Protein AF-A0A4Y2BA06-F1 (afdb_monomer_lite)

Secondary structure (DSSP, 8-state):
---SSTTS----HHHHHHHHHHHHHHHHS-TTTTTT-THHHHHHHHHHHHS-S-HHHHHHHHHHHHHHHHHHHHHHHHHHHH-TTHHHHSTTHHHHH--B-TTS-B-HHHHHHHHHT-TTS-HHHHHHHHGGGT-HHHHHHHHTTS-HHHHHHHHHS-S---SS----SSGGGSS--

pLDDT: mean 71.57, std 15.94, range [31.88, 92.88]

Sequence (177 aa):
MEMKLSYSLMLSLKEISLRRVAVILRNQIDIFASFDTFEGEDEVKNNLSELEIPPLFKEQMMQLVQPIGSEIRKWNLFRSKYLNYLFKKIHLQILDQHYWTILGTVDYRKTEENLIRLEMLDIVERYSLACPYFLDDYIQILWDPLPEDSKRYFYNGEGPPRDTPPPLEFCLLYILS

Structure (mmCIF, N/CA/C/O backbone):
data_AF-A0A4Y2BA06-F1
#
_entry.id   AF-A0A4Y2BA06-F1
#
loop_
_atom_site.group_PDB
_atom_site.id
_atom_site.type_symbol
_atom_site.label_atom_id
_atom_site.label_alt_id
_atom_site.label_comp_id
_atom_site.label_asym_id
_atom_site.label_entity_id
_atom_site.label_seq_id
_atom_site.pdbx_PDB_ins_code
_atom_site.Cartn_x
_atom_site.Cartn_y
_atom_site.Cartn_z
_atom_site.occupancy
_atom_site.B_iso_or_equiv
_atom_site.auth_seq_id
_atom_site.auth_comp_id
_atom_site.auth_asym_id
_atom_site.auth_atom_id
_atom_site.pdbx_PDB_model_num
ATOM 1 N N . MET A 1 1 ? 1.786 -32.601 4.990 1.00 37.50 1 MET A N 1
ATOM 2 C CA . MET A 1 1 ? 1.950 -31.942 6.308 1.00 37.50 1 MET A CA 1
ATOM 3 C C . MET A 1 1 ? 1.175 -30.627 6.256 1.00 37.50 1 MET A C 1
ATOM 5 O O . MET A 1 1 ? 1.758 -29.574 6.073 1.00 37.50 1 MET A O 1
ATOM 9 N N . GLU A 1 2 ? -0.157 -30.711 6.324 1.00 41.72 2 GLU A N 1
ATOM 10 C CA . GLU A 1 2 ? -1.107 -29.635 5.958 1.00 41.72 2 GLU A CA 1
ATOM 11 C C . GLU A 1 2 ? -1.992 -29.205 7.144 1.00 41.72 2 GLU A C 1
ATOM 13 O O . GLU A 1 2 ? -3.153 -28.853 6.989 1.00 41.72 2 GLU A O 1
ATOM 18 N N . MET A 1 3 ? -1.463 -29.262 8.368 1.00 37.94 3 MET A N 1
ATOM 19 C CA . MET A 1 3 ? -2.271 -29.099 9.589 1.00 37.94 3 MET A CA 1
ATOM 20 C C . MET A 1 3 ? -1.784 -27.985 10.528 1.00 37.94 3 MET A C 1
ATOM 22 O O . MET A 1 3 ? -2.057 -28.021 11.724 1.00 37.94 3 MET A O 1
ATOM 26 N N . LYS A 1 4 ? -1.057 -26.983 10.013 1.00 42.31 4 LYS A N 1
ATOM 27 C CA . LYS A 1 4 ? -0.562 -25.859 10.838 1.00 42.31 4 LYS A CA 1
ATOM 28 C C . LYS A 1 4 ? -0.953 -24.447 10.387 1.00 42.31 4 LYS A C 1
ATOM 30 O O . LYS A 1 4 ? -0.576 -23.503 11.067 1.00 42.31 4 LYS A O 1
ATOM 35 N N . LEU A 1 5 ? -1.735 -24.277 9.315 1.00 43.47 5 LEU A N 1
ATOM 36 C CA . LEU A 1 5 ? -2.062 -22.942 8.777 1.00 43.47 5 LEU A CA 1
ATOM 37 C C . LEU A 1 5 ? -3.538 -22.520 8.883 1.00 43.47 5 LEU A C 1
ATOM 39 O O . LEU A 1 5 ? -3.829 -21.343 8.700 1.00 43.47 5 LEU A O 1
ATOM 43 N N . SER A 1 6 ? -4.474 -23.406 9.248 1.00 46.69 6 SER A N 1
ATOM 44 C CA . SER A 1 6 ? -5.905 -23.038 9.285 1.00 46.69 6 SER A CA 1
ATOM 45 C C . SER A 1 6 ? -6.365 -22.342 10.577 1.00 46.69 6 SER A C 1
ATOM 47 O O . SER A 1 6 ? -7.543 -22.028 10.705 1.00 46.69 6 SER A O 1
ATOM 49 N N . TYR A 1 7 ? -5.460 -22.096 11.533 1.00 43.97 7 TYR A N 1
ATOM 50 C CA . TYR A 1 7 ? -5.747 -21.405 12.804 1.00 43.97 7 TYR A CA 1
ATOM 51 C C . TYR A 1 7 ? -5.301 -19.930 12.813 1.00 43.97 7 TYR A C 1
ATOM 53 O O . TYR A 1 7 ? -5.244 -19.288 13.860 1.00 43.97 7 TYR A O 1
ATOM 61 N N . SER A 1 8 ? -4.981 -19.377 11.641 1.00 50.56 8 SER A N 1
ATOM 62 C CA . SER A 1 8 ? -4.679 -17.958 11.456 1.00 50.56 8 SER A CA 1
ATOM 63 C C . SER A 1 8 ? -5.970 -17.124 11.501 1.00 50.56 8 SER A C 1
ATOM 65 O O . SER A 1 8 ? -6.546 -16.813 10.463 1.00 50.56 8 SER A O 1
ATOM 67 N N . LEU A 1 9 ? -6.413 -16.777 12.715 1.00 60.47 9 LEU A N 1
ATOM 68 C CA . LEU A 1 9 ? -7.174 -15.562 13.055 1.00 60.47 9 LEU A CA 1
ATOM 69 C C . LEU A 1 9 ? -8.261 -15.140 12.042 1.00 60.47 9 LEU A C 1
ATOM 71 O O . LEU A 1 9 ? -8.119 -14.129 11.351 1.00 60.47 9 LEU A O 1
ATOM 75 N N . MET A 1 10 ? -9.395 -15.850 11.998 1.00 71.88 10 MET A N 1
ATOM 76 C CA . MET A 1 10 ? -10.614 -15.245 11.449 1.00 71.88 10 MET A CA 1
ATOM 77 C C . MET A 1 10 ? -11.107 -14.180 12.431 1.00 71.88 10 MET A C 1
ATOM 79 O O . MET A 1 10 ? -11.837 -14.471 13.375 1.00 71.88 10 MET A O 1
ATOM 83 N N . LEU A 1 11 ? -10.652 -12.945 12.226 1.00 76.06 11 LEU A N 1
ATOM 84 C CA . LEU A 1 11 ? -11.198 -11.773 12.898 1.00 76.06 11 LEU A CA 1
ATOM 85 C C . LEU A 1 11 ? -12.714 -11.721 12.696 1.00 76.06 11 LEU A C 1
ATOM 87 O O . LEU A 1 11 ? -13.222 -11.990 11.603 1.00 76.06 11 LEU A O 1
ATOM 91 N N . SER A 1 12 ? -13.439 -11.333 13.739 1.00 86.81 12 SER A N 1
ATOM 92 C CA . SER A 1 12 ? -14.873 -11.090 13.627 1.00 86.81 12 SER A CA 1
ATOM 93 C C . SER A 1 12 ? -15.157 -9.937 12.658 1.00 86.81 12 SER A C 1
ATOM 95 O O . SER A 1 12 ? -14.347 -9.022 12.486 1.00 86.81 12 SER A O 1
ATOM 97 N N . LEU A 1 13 ? -16.355 -9.919 12.064 1.00 84.00 13 LEU A N 1
ATOM 98 C CA . LEU A 1 13 ? -16.777 -8.812 11.198 1.00 84.00 13 LEU A CA 1
ATOM 99 C C . LEU A 1 13 ? -16.687 -7.459 11.924 1.00 84.00 13 LEU A C 1
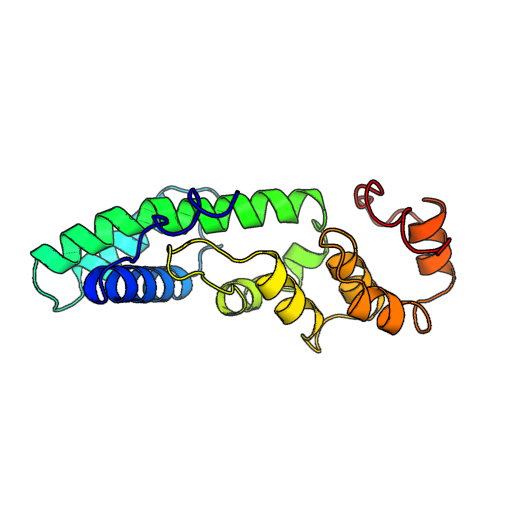ATOM 101 O O . LEU A 1 13 ? -16.287 -6.464 11.328 1.00 84.00 13 LEU A O 1
ATOM 105 N N . LYS A 1 14 ? -16.990 -7.439 13.229 1.00 85.81 14 LYS A N 1
ATOM 106 C CA . LYS A 1 14 ? -16.838 -6.256 14.083 1.00 85.81 14 LYS A CA 1
ATOM 107 C C . LYS A 1 14 ? -15.392 -5.755 14.090 1.00 85.81 14 LYS A C 1
ATOM 109 O O . LYS A 1 14 ? -15.151 -4.571 13.887 1.00 85.81 14 LYS A O 1
ATOM 114 N N . GLU A 1 15 ? -14.434 -6.648 14.302 1.00 83.69 15 GLU A N 1
ATOM 115 C CA . GLU A 1 15 ? -13.009 -6.318 14.347 1.00 83.69 15 GLU A CA 1
ATOM 116 C C . GLU A 1 15 ? -12.450 -5.874 12.990 1.00 83.69 15 GLU A C 1
ATOM 118 O O . GLU A 1 15 ? -11.595 -4.990 12.942 1.00 83.69 15 GLU A O 1
ATOM 123 N N . ILE A 1 16 ? -12.931 -6.458 11.890 1.00 85.06 16 ILE A N 1
ATOM 124 C CA . ILE A 1 16 ? -12.574 -6.028 10.530 1.00 85.06 16 ILE A CA 1
ATOM 125 C C . ILE A 1 16 ? -13.113 -4.616 10.270 1.00 85.06 16 ILE A C 1
ATOM 127 O O . ILE A 1 16 ? -12.378 -3.750 9.793 1.00 85.06 16 ILE A O 1
ATOM 131 N N . SER A 1 17 ? -14.376 -4.362 10.621 1.00 85.00 17 SER A N 1
ATOM 132 C CA . SER A 1 17 ? -15.008 -3.050 10.458 1.00 85.00 17 SER A CA 1
ATOM 133 C C . SER A 1 17 ? -14.302 -1.971 11.276 1.00 85.00 17 SER A C 1
ATOM 135 O O . SER A 1 17 ? -14.014 -0.904 10.742 1.00 85.00 17 SER A O 1
ATOM 137 N N . LEU A 1 18 ? -13.948 -2.257 12.533 1.00 85.75 18 LEU A N 1
ATOM 138 C CA . LEU A 1 18 ? -13.234 -1.307 13.392 1.00 85.75 18 LEU A CA 1
ATOM 139 C C . LEU A 1 18 ? -11.887 -0.893 12.801 1.00 85.75 18 LEU A C 1
ATOM 141 O O . LEU A 1 18 ? -11.580 0.296 12.745 1.00 85.75 18 LEU A O 1
ATOM 145 N N . ARG A 1 19 ? -11.111 -1.860 12.300 1.00 85.06 19 ARG A N 1
ATOM 146 C CA . ARG A 1 19 ? -9.823 -1.585 11.650 1.00 85.06 19 ARG A CA 1
ATOM 147 C C . ARG A 1 19 ? -9.985 -0.756 10.382 1.00 85.06 19 ARG A C 1
ATOM 149 O O . ARG A 1 19 ? -9.236 0.193 10.191 1.00 85.06 19 ARG A O 1
ATOM 156 N N . ARG A 1 20 ? -10.982 -1.062 9.545 1.00 83.06 20 ARG A N 1
ATOM 157 C CA . ARG A 1 20 ? -11.254 -0.287 8.323 1.00 83.06 20 ARG A CA 1
ATOM 158 C C . ARG A 1 20 ? -11.600 1.169 8.621 1.00 83.06 20 ARG A C 1
ATOM 160 O O . ARG A 1 20 ? -11.066 2.054 7.965 1.00 83.06 20 ARG A O 1
ATOM 167 N N . VAL A 1 21 ? -12.458 1.425 9.607 1.00 81.94 21 VAL A N 1
ATOM 168 C CA . VAL A 1 21 ? -12.820 2.805 9.969 1.00 81.94 21 VAL A CA 1
ATOM 169 C C . VAL A 1 21 ? -11.617 3.539 10.563 1.00 81.94 21 VAL A C 1
ATOM 171 O O . VAL A 1 21 ? -11.366 4.681 10.193 1.00 81.94 21 VAL A O 1
ATOM 174 N N . ALA A 1 22 ? -10.831 2.886 11.423 1.00 81.06 22 ALA A N 1
ATOM 175 C CA . ALA A 1 22 ? -9.625 3.487 11.990 1.00 81.06 22 ALA A CA 1
ATOM 176 C C . ALA A 1 22 ? -8.581 3.849 10.914 1.00 81.06 22 ALA A C 1
ATOM 178 O O . ALA A 1 22 ? -7.967 4.909 10.996 1.00 81.06 22 ALA A O 1
ATOM 179 N N . VAL A 1 23 ? -8.429 3.019 9.875 1.00 79.44 23 VAL A N 1
ATOM 180 C CA . VAL A 1 23 ? -7.600 3.324 8.696 1.00 79.44 23 VAL A CA 1
ATOM 181 C C . VAL A 1 23 ? -8.107 4.563 7.958 1.00 79.44 23 VAL A C 1
ATOM 183 O O . VAL A 1 23 ? -7.319 5.454 7.663 1.00 79.44 23 VAL A O 1
ATOM 186 N N . ILE A 1 24 ? -9.412 4.640 7.678 1.00 77.75 24 ILE A N 1
ATOM 187 C CA . ILE A 1 24 ? -10.007 5.775 6.954 1.00 77.75 24 ILE A CA 1
ATOM 188 C C . ILE A 1 24 ? -9.781 7.078 7.723 1.00 77.75 24 ILE A C 1
ATOM 190 O O . ILE A 1 24 ? -9.312 8.051 7.143 1.00 77.75 24 ILE A O 1
ATOM 194 N N . LEU A 1 25 ? -10.055 7.080 9.030 1.00 72.94 25 LEU A N 1
ATOM 195 C CA . LEU A 1 25 ? -9.843 8.254 9.880 1.00 72.94 25 LEU A CA 1
ATOM 196 C C . LEU A 1 25 ? -8.373 8.671 9.922 1.00 72.94 25 LEU A C 1
ATOM 198 O O . LEU A 1 25 ? -8.069 9.859 9.918 1.00 72.94 25 LEU A O 1
ATOM 202 N N . ARG A 1 26 ? -7.455 7.698 9.939 1.00 69.62 26 ARG A N 1
ATOM 203 C CA . ARG A 1 26 ? -6.021 7.979 9.917 1.00 69.62 26 ARG A CA 1
ATOM 204 C C . ARG A 1 26 ? -5.584 8.580 8.581 1.00 69.62 26 ARG A C 1
ATOM 206 O O . ARG A 1 26 ? -4.820 9.532 8.597 1.00 69.62 26 ARG A O 1
ATOM 213 N N . ASN A 1 27 ? -6.081 8.055 7.463 1.00 69.81 27 ASN A N 1
ATOM 214 C CA . ASN A 1 27 ? -5.760 8.535 6.117 1.00 69.81 27 ASN A CA 1
ATOM 215 C C . ASN A 1 27 ? -6.354 9.919 5.798 1.00 69.81 27 ASN A C 1
ATOM 217 O O . ASN A 1 27 ? -5.828 10.608 4.935 1.00 69.81 27 ASN A O 1
ATOM 221 N N . GLN A 1 28 ? -7.441 10.318 6.469 1.00 67.38 28 GLN A N 1
ATOM 222 C CA . GLN A 1 28 ? -8.053 11.646 6.313 1.00 67.38 28 GLN A CA 1
ATOM 223 C C . GLN A 1 28 ? -7.235 12.774 6.943 1.00 67.38 28 GLN A C 1
ATOM 225 O O . GLN A 1 28 ? -7.412 13.935 6.579 1.00 67.38 28 GLN A O 1
ATOM 230 N N . ILE A 1 29 ? -6.371 12.443 7.897 1.00 62.50 29 ILE A N 1
ATOM 231 C CA . ILE A 1 29 ? -5.456 13.400 8.505 1.00 62.50 29 ILE A CA 1
ATOM 232 C C . ILE A 1 29 ? -4.237 13.482 7.603 1.00 62.50 29 ILE A C 1
ATOM 234 O O . ILE A 1 29 ? -3.745 12.457 7.127 1.00 62.50 29 ILE A O 1
ATOM 238 N N . ASP A 1 30 ? -3.755 14.697 7.354 1.00 55.19 30 ASP A N 1
ATOM 239 C CA . ASP A 1 30 ? -2.521 14.912 6.611 1.00 55.19 30 ASP A CA 1
ATOM 240 C C . ASP A 1 30 ? -1.353 14.405 7.475 1.00 55.19 30 ASP A C 1
ATOM 242 O O . ASP A 1 30 ? -0.709 15.153 8.210 1.00 55.19 30 ASP A O 1
ATOM 246 N N . ILE 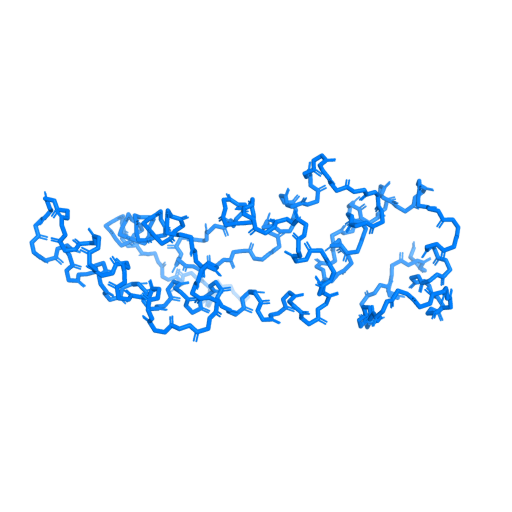A 1 31 ? -1.120 13.084 7.430 1.00 50.94 31 ILE A N 1
ATOM 247 C CA . ILE A 1 31 ? -0.141 12.312 8.228 1.00 50.94 31 ILE A CA 1
ATOM 248 C C . ILE A 1 31 ? 1.268 12.919 8.145 1.00 50.94 31 ILE A C 1
ATOM 250 O O . ILE A 1 31 ? 2.156 12.604 8.940 1.00 50.94 31 ILE A O 1
ATOM 254 N N . PHE A 1 32 ? 1.483 13.797 7.175 1.00 46.97 32 PHE A N 1
ATOM 255 C CA . PHE A 1 32 ? 2.762 14.344 6.818 1.00 46.97 32 PHE A CA 1
ATOM 256 C C . PHE A 1 32 ? 3.008 15.788 7.247 1.00 46.97 32 PHE A C 1
ATOM 258 O O . PHE A 1 32 ? 4.171 16.194 7.265 1.00 46.97 32 PHE A O 1
ATOM 265 N N . ALA A 1 33 ? 1.988 16.508 7.728 1.00 48.25 33 ALA A N 1
ATOM 266 C CA . ALA A 1 33 ? 2.233 17.645 8.617 1.00 48.25 33 ALA A CA 1
ATOM 267 C C . ALA A 1 33 ? 2.918 17.183 9.924 1.00 48.25 33 ALA A C 1
ATOM 269 O O . ALA A 1 33 ? 3.667 17.942 10.532 1.00 48.25 33 ALA A O 1
ATOM 270 N N . SER A 1 34 ? 2.733 15.909 10.302 1.00 49.56 34 SER A N 1
ATOM 271 C CA . SER A 1 34 ? 3.239 15.291 11.532 1.00 49.56 34 SER A CA 1
ATOM 272 C C . SER A 1 34 ? 4.214 14.134 11.268 1.00 49.56 34 SER A C 1
ATOM 274 O O . SER A 1 34 ? 4.172 13.115 11.965 1.00 49.56 34 SER A O 1
ATOM 276 N N . PHE A 1 35 ? 5.070 14.235 10.245 1.00 45.12 35 PHE A N 1
ATOM 277 C CA . PHE A 1 35 ? 5.956 13.139 9.809 1.00 45.12 35 PHE A CA 1
ATOM 278 C C . PHE A 1 35 ? 6.833 12.531 10.921 1.00 45.12 35 PHE A C 1
ATOM 280 O O . PHE A 1 35 ? 7.380 11.441 10.744 1.00 45.12 35 PHE A O 1
ATOM 287 N N . ASP A 1 36 ? 6.952 13.205 12.065 1.00 46.31 36 ASP A N 1
ATOM 288 C CA . ASP A 1 36 ? 7.778 12.759 13.179 1.00 46.31 36 ASP A CA 1
ATOM 289 C C . ASP A 1 36 ? 7.110 12.824 14.562 1.00 46.31 36 ASP A C 1
ATOM 291 O O . ASP A 1 36 ? 7.752 12.516 15.565 1.00 46.31 36 ASP A O 1
ATOM 295 N N . THR A 1 37 ? 5.835 13.204 14.677 1.00 47.81 37 THR A N 1
ATOM 296 C CA . THR A 1 37 ? 5.306 13.612 15.984 1.00 47.81 37 THR A CA 1
ATOM 297 C C . THR A 1 37 ? 4.097 12.810 16.447 1.00 47.81 37 THR A C 1
ATOM 299 O O . THR A 1 37 ? 3.162 12.510 15.706 1.00 47.81 37 THR A O 1
ATOM 302 N N . PHE A 1 38 ? 4.114 12.516 17.750 1.00 50.91 38 PHE A N 1
ATOM 303 C CA . PHE A 1 38 ? 2.958 12.137 18.567 1.00 50.91 38 PHE A CA 1
ATOM 304 C C . PHE A 1 38 ? 1.712 13.012 18.283 1.00 50.91 38 PHE A C 1
ATOM 306 O O . PHE A 1 38 ? 0.592 12.548 18.472 1.00 50.91 38 PHE A O 1
ATOM 313 N N . GLU A 1 39 ? 1.896 14.224 17.742 1.00 53.78 39 GLU A N 1
ATOM 314 C CA . GLU A 1 39 ? 0.839 15.154 17.316 1.00 53.78 39 GLU A CA 1
ATOM 315 C C . GLU A 1 39 ? -0.160 14.538 16.329 1.00 53.78 39 GLU A C 1
ATOM 317 O O . GLU A 1 39 ? -1.363 14.721 16.501 1.00 53.78 39 GLU A O 1
ATOM 322 N N . GLY A 1 40 ? 0.295 13.738 15.355 1.00 62.50 40 GLY A N 1
ATOM 323 C CA . GLY A 1 40 ? -0.614 13.089 14.405 1.00 62.50 40 GLY A CA 1
ATOM 324 C C . GLY A 1 40 ? -1.486 12.008 15.049 1.00 62.50 40 GLY A C 1
ATOM 325 O O . GLY A 1 40 ? -2.574 11.717 14.566 1.00 62.50 40 GLY A O 1
ATOM 326 N N . GLU A 1 41 ? -1.046 11.393 16.151 1.00 67.38 41 GLU A N 1
ATOM 327 C CA . GLU A 1 41 ? -1.893 10.460 16.904 1.00 67.38 41 GLU A CA 1
ATOM 328 C C . GLU A 1 41 ? -2.926 11.188 17.758 1.00 67.38 41 GLU A C 1
ATOM 330 O O . GLU A 1 41 ? -4.057 10.714 17.881 1.00 67.38 41 GLU A O 1
ATOM 335 N N . ASP A 1 42 ? -2.545 12.315 18.350 1.00 73.75 42 ASP A N 1
ATOM 336 C CA . ASP A 1 42 ? -3.431 13.102 19.198 1.00 73.75 42 ASP A CA 1
ATOM 337 C C . ASP A 1 42 ? -4.522 13.794 18.374 1.00 73.75 42 ASP A C 1
ATOM 339 O O . ASP A 1 42 ? -5.675 13.815 18.798 1.00 73.75 42 ASP A O 1
ATOM 343 N N . GLU A 1 43 ? -4.224 14.221 17.146 1.00 74.69 43 GLU A N 1
ATOM 344 C CA . GLU A 1 43 ? -5.232 14.710 16.199 1.00 74.69 43 GLU A CA 1
ATOM 345 C C . GLU A 1 43 ? -6.238 13.616 15.804 1.00 74.69 43 GLU A C 1
ATOM 347 O O . GLU A 1 43 ? -7.448 13.839 15.859 1.00 74.69 43 GLU A O 1
ATOM 352 N N . VAL A 1 44 ? -5.773 12.392 15.508 1.00 73.94 44 VAL A N 1
ATOM 353 C CA . VAL A 1 44 ? -6.674 11.253 15.234 1.00 73.94 44 VAL A CA 1
ATOM 354 C C . VAL A 1 44 ? -7.571 10.973 16.438 1.00 73.94 44 VAL A C 1
ATOM 356 O O . VAL A 1 44 ? -8.766 10.723 16.274 1.00 73.94 44 VAL A O 1
ATOM 359 N N . LYS A 1 45 ? -7.014 11.005 17.654 1.00 76.94 45 LYS A N 1
ATOM 360 C CA . LYS A 1 45 ? -7.781 10.793 18.890 1.00 76.94 45 LYS A CA 1
ATOM 361 C C . LYS A 1 45 ? -8.797 11.911 19.122 1.00 76.94 45 LYS A C 1
ATOM 363 O O . LYS A 1 45 ? -9.920 11.602 19.517 1.00 76.94 45 LYS A O 1
ATOM 368 N N . ASN A 1 46 ? -8.441 13.164 18.846 1.00 79.81 46 ASN A N 1
ATOM 369 C CA . ASN A 1 46 ? -9.349 14.305 18.953 1.00 79.81 46 ASN A CA 1
ATOM 370 C C . ASN A 1 46 ? -10.511 14.163 17.961 1.00 79.81 46 ASN A C 1
ATOM 372 O O . ASN A 1 46 ? -11.664 14.150 18.389 1.00 79.81 46 ASN A O 1
ATOM 376 N N . ASN A 1 47 ? -10.229 13.890 16.685 1.00 78.44 47 ASN A N 1
ATOM 377 C CA . ASN A 1 47 ? -11.259 13.663 15.664 1.00 78.44 47 ASN A CA 1
ATOM 378 C C . ASN A 1 47 ? -12.168 12.474 16.022 1.00 78.44 47 ASN A C 1
ATOM 380 O O . ASN A 1 47 ? -13.387 12.534 15.880 1.00 78.44 47 ASN A O 1
ATOM 384 N N . LEU A 1 48 ? -11.596 11.393 16.561 1.00 78.94 48 LEU A N 1
ATOM 385 C CA . LEU A 1 48 ? -12.352 10.231 17.033 1.00 78.94 48 LEU A CA 1
ATOM 386 C C . LEU A 1 48 ? -13.245 10.559 18.244 1.00 78.94 48 LEU A C 1
ATOM 388 O O . LEU A 1 48 ? -14.322 9.975 18.403 1.00 78.94 48 LEU A O 1
ATOM 392 N N . SER A 1 49 ? -12.809 11.488 19.098 1.00 78.69 49 SER A N 1
ATOM 393 C CA . SER A 1 49 ? -13.569 11.945 20.262 1.00 78.69 49 SER A CA 1
ATOM 394 C C . SER A 1 49 ? -14.803 12.761 19.866 1.00 78.69 49 SER A C 1
ATOM 396 O O . SER A 1 49 ? -15.835 12.635 20.530 1.00 78.69 49 SER A O 1
ATOM 398 N N . GLU A 1 50 ? -14.740 13.487 18.748 1.00 82.69 50 GLU A N 1
ATOM 399 C CA . GLU A 1 50 ? -15.838 14.291 18.198 1.00 82.69 50 GLU A CA 1
ATOM 400 C C . GLU A 1 50 ? -16.918 13.456 17.491 1.00 82.69 50 GLU A C 1
ATOM 402 O O . GLU A 1 50 ? -18.063 13.891 17.395 1.00 82.69 50 GLU A O 1
ATOM 407 N N . LEU A 1 51 ? -16.611 12.229 17.047 1.00 79.50 51 LEU A N 1
ATOM 408 C CA . LEU A 1 51 ? -17.596 11.373 16.371 1.00 79.50 51 LEU A CA 1
ATOM 409 C C . LEU A 1 51 ? -18.785 11.029 17.281 1.00 79.50 51 LEU A C 1
ATOM 411 O O . LEU A 1 51 ? -18.611 10.593 18.418 1.00 79.50 51 LEU A O 1
ATOM 415 N N . GLU A 1 52 ? -20.010 11.097 16.769 1.00 85.81 52 GLU A N 1
ATOM 416 C CA . GLU A 1 52 ? -21.224 10.694 17.498 1.00 85.81 52 GLU A CA 1
ATOM 417 C C . GLU A 1 52 ? -21.425 9.162 17.491 1.00 85.81 52 GLU A C 1
ATOM 419 O O . GLU A 1 52 ? -22.430 8.635 17.019 1.00 85.81 52 GLU A O 1
ATOM 424 N N . ILE A 1 53 ? -20.442 8.412 18.001 1.00 83.00 53 ILE A N 1
ATOM 425 C CA . ILE A 1 53 ? -20.476 6.942 18.105 1.00 83.00 53 ILE A CA 1
ATOM 426 C C . ILE A 1 53 ? -20.443 6.469 19.569 1.00 83.00 53 ILE A C 1
ATOM 428 O O . ILE A 1 53 ? -19.965 7.201 20.442 1.00 83.00 53 ILE A O 1
ATOM 432 N N . PRO A 1 54 ? -20.921 5.245 19.880 1.00 88.44 54 PRO A N 1
ATOM 433 C CA . PRO A 1 54 ? -20.990 4.790 21.265 1.00 88.44 54 PRO A CA 1
ATOM 434 C C . PRO A 1 54 ? -19.601 4.707 21.931 1.00 88.44 54 PRO A C 1
ATOM 436 O O . PRO A 1 54 ? -18.639 4.300 21.272 1.00 88.44 54 PRO A O 1
ATOM 439 N N . PRO A 1 55 ? -19.483 5.003 23.243 1.00 86.38 55 PRO A N 1
ATOM 440 C CA . PRO A 1 55 ? -18.192 5.118 23.935 1.00 86.38 55 PRO A CA 1
ATOM 441 C C . PRO A 1 55 ? -17.292 3.886 23.806 1.00 86.38 55 PRO A C 1
ATOM 443 O O . PRO A 1 55 ? -16.098 4.015 23.555 1.00 86.38 55 PRO A O 1
ATOM 446 N N . LEU A 1 56 ? -17.880 2.688 23.886 1.00 85.88 56 LEU A N 1
ATOM 447 C CA . LEU A 1 56 ? -17.148 1.430 23.727 1.00 85.88 56 LEU A CA 1
ATOM 448 C C . LEU A 1 56 ? -16.469 1.326 22.352 1.00 85.88 56 LEU A C 1
ATOM 450 O O . LEU A 1 56 ? -15.362 0.809 22.246 1.00 85.88 56 LEU A O 1
ATOM 454 N N . PHE A 1 57 ? -17.113 1.814 21.289 1.00 79.38 57 PHE A N 1
ATOM 455 C CA . PHE A 1 57 ? -16.516 1.805 19.953 1.00 79.38 57 PHE A CA 1
ATOM 456 C C 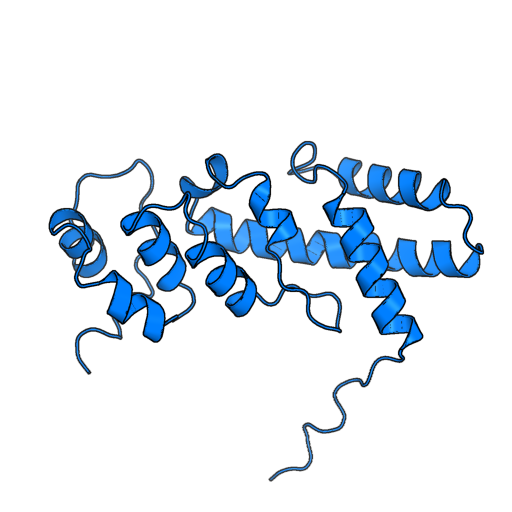. PHE A 1 57 ? -15.396 2.835 19.830 1.00 79.38 57 PHE A C 1
ATOM 458 O O . PHE A 1 57 ? -14.374 2.515 19.229 1.00 79.38 57 PHE A O 1
ATOM 465 N N . LYS A 1 58 ? -15.540 4.019 20.446 1.00 83.44 58 LYS A N 1
ATOM 466 C CA . LYS A 1 58 ? -14.449 5.007 20.515 1.00 83.44 58 LYS A CA 1
ATOM 467 C C . LYS A 1 58 ? -13.218 4.401 21.167 1.00 83.44 58 LYS A C 1
ATOM 469 O O . LYS A 1 58 ? -12.146 4.440 20.580 1.00 83.44 58 LYS A O 1
ATOM 474 N N . GLU A 1 59 ? -13.382 3.770 22.326 1.00 86.25 59 GLU A N 1
ATOM 475 C CA . GLU A 1 59 ? -12.279 3.137 23.051 1.00 86.25 59 GLU A CA 1
ATOM 476 C C . GLU A 1 59 ? -11.594 2.049 22.211 1.00 86.25 59 GLU A C 1
ATOM 478 O O . GLU A 1 59 ? -10.371 2.046 22.065 1.00 86.25 59 GLU A O 1
ATOM 483 N N . GLN A 1 60 ? -12.381 1.172 21.577 1.00 84.88 60 GLN A N 1
ATOM 484 C CA . GLN A 1 60 ? -11.850 0.132 20.691 1.00 84.88 60 GLN A CA 1
ATOM 485 C C . GLN A 1 60 ? -11.094 0.713 19.489 1.00 84.88 60 GLN A C 1
ATOM 487 O O . GLN A 1 60 ? -10.083 0.155 19.072 1.00 84.88 60 GLN A O 1
ATOM 492 N N . MET A 1 61 ? -11.553 1.833 18.932 1.00 82.31 61 MET A N 1
ATOM 493 C CA . MET A 1 61 ? -10.876 2.508 17.826 1.00 82.31 61 MET A CA 1
ATOM 494 C C . MET A 1 61 ? -9.612 3.242 18.282 1.00 82.31 61 MET A C 1
ATOM 496 O O . MET A 1 61 ? -8.606 3.171 17.583 1.00 82.31 61 MET A O 1
ATOM 500 N N . MET A 1 62 ? -9.614 3.866 19.466 1.00 82.69 62 MET A N 1
ATOM 501 C CA . MET A 1 62 ? -8.434 4.524 20.047 1.00 82.69 62 MET A CA 1
ATOM 502 C C . MET A 1 62 ? -7.269 3.542 20.195 1.00 82.69 62 MET A C 1
ATOM 504 O O . MET A 1 62 ? -6.132 3.883 19.878 1.00 82.69 62 MET A O 1
ATOM 508 N N . GLN A 1 63 ? -7.558 2.301 20.596 1.00 85.31 63 GLN A N 1
ATOM 509 C CA . GLN A 1 63 ? -6.561 1.230 20.696 1.00 85.31 63 GLN A CA 1
ATOM 510 C C . GLN A 1 63 ? -5.958 0.826 19.338 1.00 85.31 63 GLN A C 1
ATOM 512 O O . GLN A 1 63 ? -4.866 0.263 19.298 1.00 85.31 63 GLN A O 1
ATOM 517 N N . LEU A 1 64 ? -6.639 1.114 18.223 1.00 82.31 64 LEU A N 1
ATOM 518 C CA . LEU A 1 64 ? -6.178 0.792 16.869 1.00 82.31 64 LEU A CA 1
ATOM 519 C C . LEU A 1 64 ? -5.379 1.925 16.209 1.00 82.31 64 LEU A C 1
ATOM 521 O O . LEU A 1 64 ? -4.640 1.664 15.261 1.00 82.31 64 LEU A O 1
ATOM 525 N N . VAL A 1 65 ? -5.474 3.161 16.710 1.00 81.25 65 VAL A N 1
ATOM 526 C CA . VAL A 1 65 ? -4.794 4.333 16.124 1.00 81.25 65 VAL A CA 1
ATOM 527 C C . VAL A 1 65 ? -3.277 4.150 16.091 1.00 81.25 65 VAL A C 1
ATOM 529 O O . VAL A 1 65 ? -2.653 4.337 15.045 1.00 81.25 65 VAL A O 1
ATOM 532 N N . GLN A 1 66 ? -2.688 3.765 17.224 1.00 82.62 66 GLN A N 1
ATOM 533 C CA . GLN A 1 66 ? -1.244 3.582 17.362 1.00 82.62 66 GLN A CA 1
ATOM 534 C C . GLN A 1 66 ? -0.698 2.442 16.478 1.00 82.62 66 GLN A C 1
ATOM 536 O O . GLN A 1 66 ? 0.274 2.677 15.750 1.00 82.62 66 GLN A O 1
ATOM 541 N N . PRO A 1 67 ? -1.272 1.218 16.476 1.00 81.44 67 PRO A N 1
ATOM 542 C CA . PRO A 1 67 ? -0.760 0.151 15.621 1.00 81.44 67 PRO A CA 1
ATOM 543 C C . PRO A 1 67 ? -0.892 0.486 14.130 1.00 81.44 67 PRO A C 1
ATOM 545 O O . PRO A 1 67 ? 0.066 0.278 13.395 1.00 81.44 67 PRO A O 1
ATOM 548 N N . ILE A 1 68 ? -1.999 1.090 13.684 1.00 81.00 68 ILE A N 1
ATOM 549 C CA . ILE A 1 68 ? -2.171 1.521 12.283 1.00 81.00 68 ILE A CA 1
ATOM 550 C C . ILE A 1 68 ? -1.138 2.593 11.907 1.00 81.00 68 ILE A C 1
ATOM 552 O O . ILE A 1 68 ? -0.478 2.486 10.873 1.00 81.00 68 ILE A O 1
ATOM 556 N N . GLY A 1 69 ? -0.939 3.596 12.769 1.00 78.00 69 GLY A N 1
ATOM 557 C CA . GLY A 1 69 ? 0.097 4.614 12.576 1.00 78.00 69 GLY A CA 1
ATOM 558 C C . GLY A 1 69 ? 1.503 4.020 12.501 1.00 78.00 69 GLY A C 1
ATOM 559 O O . GLY A 1 69 ? 2.317 4.432 11.673 1.00 78.00 69 GLY A O 1
ATOM 560 N N . SER A 1 70 ? 1.774 3.002 13.317 1.00 80.62 70 SER A N 1
ATOM 561 C CA . SER A 1 70 ? 3.049 2.284 13.317 1.00 80.62 70 SER A CA 1
ATOM 562 C C . SER A 1 70 ? 3.286 1.524 12.012 1.00 80.62 70 SER A C 1
ATOM 564 O O . SER A 1 70 ? 4.415 1.509 11.527 1.00 80.62 70 SER A O 1
ATOM 566 N N . GLU A 1 71 ? 2.253 0.926 11.415 1.00 80.81 71 GLU A N 1
ATOM 567 C CA . GLU A 1 71 ? 2.363 0.245 10.117 1.00 80.81 71 GLU A CA 1
ATOM 568 C C . GLU A 1 71 ? 2.675 1.230 8.983 1.00 80.81 71 GLU A C 1
ATOM 570 O O . GLU A 1 71 ? 3.597 0.989 8.203 1.00 80.81 71 GLU A O 1
ATOM 575 N N . ILE A 1 72 ? 2.006 2.388 8.952 1.00 75.94 72 ILE A N 1
ATOM 576 C CA . ILE A 1 72 ? 2.307 3.465 7.990 1.00 75.94 72 ILE A CA 1
ATOM 577 C C . ILE A 1 72 ? 3.749 3.947 8.166 1.00 75.94 72 ILE A C 1
ATOM 579 O O . ILE A 1 72 ? 4.483 4.111 7.192 1.00 75.94 72 ILE A O 1
ATOM 583 N N . ARG A 1 73 ? 4.197 4.134 9.414 1.00 75.31 73 ARG A N 1
ATOM 584 C CA . ARG A 1 73 ? 5.574 4.546 9.711 1.00 75.31 73 ARG A CA 1
ATOM 585 C C . ARG A 1 73 ? 6.593 3.511 9.244 1.00 75.31 73 ARG A C 1
ATOM 587 O O . ARG A 1 73 ? 7.594 3.890 8.644 1.00 75.31 73 ARG A O 1
ATOM 594 N N . LYS A 1 74 ? 6.360 2.221 9.500 1.00 78.69 74 LYS A N 1
ATOM 595 C CA . LYS A 1 74 ? 7.247 1.135 9.048 1.00 78.69 74 LYS A CA 1
ATOM 596 C C . LYS A 1 74 ? 7.359 1.108 7.531 1.00 78.69 74 LYS A C 1
ATOM 598 O O . LYS A 1 74 ? 8.473 1.025 7.019 1.00 78.69 74 LYS A O 1
ATOM 603 N N . TRP A 1 75 ? 6.234 1.222 6.831 1.00 75.38 75 TRP A N 1
ATOM 604 C CA . TRP A 1 75 ? 6.224 1.289 5.376 1.00 75.38 75 TRP A CA 1
ATOM 605 C C . TRP A 1 75 ? 6.986 2.519 4.865 1.00 75.38 75 TRP A C 1
ATOM 607 O O . TRP A 1 75 ? 7.874 2.392 4.024 1.00 75.38 75 TRP A O 1
ATOM 617 N N . ASN A 1 76 ? 6.742 3.694 5.452 1.00 72.31 76 ASN A N 1
ATOM 618 C CA . ASN A 1 76 ? 7.451 4.926 5.103 1.00 72.31 76 ASN A CA 1
ATOM 619 C C . ASN A 1 76 ? 8.962 4.834 5.345 1.00 72.31 76 ASN A C 1
ATOM 621 O O . ASN A 1 76 ? 9.729 5.280 4.498 1.00 72.31 76 ASN A O 1
ATOM 625 N N . LEU A 1 77 ? 9.397 4.259 6.470 1.00 72.44 77 LEU A N 1
ATOM 626 C CA . LEU A 1 77 ? 10.815 4.056 6.794 1.00 72.44 77 LEU A CA 1
ATOM 627 C C . LEU A 1 77 ? 11.483 3.071 5.839 1.00 72.44 77 LEU A C 1
ATOM 629 O O . LEU A 1 77 ? 12.611 3.299 5.404 1.00 72.44 77 LEU A O 1
ATOM 633 N N . PHE A 1 78 ? 10.791 1.979 5.509 1.00 69.44 78 PHE A N 1
ATOM 634 C CA . PHE A 1 78 ? 11.265 1.048 4.496 1.00 69.44 78 PHE A CA 1
ATOM 635 C C . PHE A 1 78 ? 11.452 1.793 3.177 1.00 69.44 78 PHE A C 1
ATOM 637 O O . PHE A 1 78 ? 12.536 1.765 2.612 1.00 69.44 78 PHE A O 1
ATOM 644 N N . ARG A 1 79 ? 10.451 2.555 2.737 1.00 67.88 79 ARG A N 1
ATOM 645 C CA . ARG A 1 79 ? 10.474 3.242 1.448 1.00 67.88 79 ARG A CA 1
ATOM 646 C C . ARG A 1 79 ? 11.459 4.409 1.376 1.00 67.88 79 ARG A C 1
ATOM 648 O O . ARG A 1 79 ? 12.112 4.576 0.349 1.00 67.88 79 ARG A O 1
ATOM 655 N N . SER A 1 80 ? 11.601 5.212 2.431 1.00 65.44 80 SER A N 1
ATOM 656 C CA . SER A 1 80 ? 12.521 6.362 2.455 1.00 65.44 80 SER A CA 1
ATOM 657 C C . SER A 1 80 ? 13.978 5.937 2.283 1.00 65.44 80 SER A C 1
ATOM 659 O O . SER A 1 80 ? 14.751 6.652 1.647 1.00 65.44 80 SER A O 1
ATOM 661 N N . LYS A 1 81 ? 14.327 4.733 2.758 1.00 62.94 81 LYS A N 1
ATOM 662 C CA . LYS A 1 81 ? 15.638 4.114 2.542 1.00 62.94 81 LYS A CA 1
ATOM 663 C C . LYS A 1 81 ? 15.948 3.876 1.058 1.00 62.94 81 LYS A C 1
ATOM 665 O O . LYS A 1 81 ? 17.114 3.929 0.682 1.00 62.94 81 LYS A O 1
ATOM 670 N N . TYR A 1 82 ? 14.936 3.626 0.225 1.00 57.47 82 TYR A N 1
ATOM 671 C CA . TYR A 1 82 ? 15.126 3.261 -1.185 1.00 57.47 82 TYR A CA 1
ATOM 672 C C . TYR A 1 82 ? 14.742 4.375 -2.169 1.00 57.47 82 TYR A C 1
ATOM 674 O O . TYR A 1 82 ? 15.265 4.403 -3.278 1.00 57.47 82 TYR A O 1
ATOM 682 N N . LEU A 1 83 ? 13.847 5.296 -1.790 1.00 60.41 83 LEU A N 1
ATOM 683 C CA . LEU A 1 83 ? 13.143 6.186 -2.725 1.00 60.41 83 LEU A CA 1
ATOM 684 C C . LEU A 1 83 ? 13.025 7.630 -2.209 1.00 60.41 83 LEU A C 1
ATOM 686 O O . LEU A 1 83 ? 11.986 8.281 -2.349 1.00 60.41 83 LEU A O 1
ATOM 690 N N . ASN A 1 84 ? 14.107 8.146 -1.622 1.00 57.22 84 ASN A N 1
ATOM 691 C CA . ASN A 1 84 ? 14.164 9.481 -1.012 1.00 57.22 84 ASN A CA 1
ATOM 692 C C . ASN A 1 84 ? 13.753 10.616 -1.989 1.00 57.22 84 ASN A C 1
ATOM 694 O O . ASN A 1 84 ? 13.177 11.623 -1.583 1.00 57.22 84 ASN A O 1
ATOM 698 N N . TYR A 1 85 ? 13.965 10.430 -3.299 1.00 55.28 85 TYR A N 1
ATOM 699 C CA . TYR A 1 85 ? 13.557 11.381 -4.344 1.00 55.28 85 TYR A CA 1
ATOM 700 C C . TYR A 1 85 ? 12.053 11.332 -4.681 1.00 55.28 85 TYR A C 1
ATOM 702 O O . TYR A 1 85 ? 11.391 12.371 -4.708 1.00 55.28 85 TYR A O 1
ATOM 710 N N . LEU A 1 86 ? 11.484 10.135 -4.886 1.00 57.75 86 LEU A N 1
ATOM 711 C CA . LEU A 1 86 ? 10.058 9.958 -5.227 1.00 57.75 86 LEU A CA 1
ATOM 712 C C . LEU A 1 86 ? 9.125 10.430 -4.117 1.00 57.75 86 LEU A C 1
ATOM 714 O O . LEU A 1 86 ? 7.992 10.845 -4.361 1.00 57.75 86 LEU A O 1
ATOM 718 N N . PHE A 1 87 ? 9.624 10.383 -2.888 1.00 57.09 87 PHE A N 1
ATOM 719 C CA . PHE A 1 87 ? 8.914 10.791 -1.694 1.00 57.09 87 PHE A CA 1
ATOM 720 C C . PHE A 1 87 ? 8.332 12.205 -1.785 1.00 57.09 87 PHE A C 1
ATOM 722 O O . PHE A 1 87 ? 7.188 12.419 -1.394 1.00 57.09 87 PHE A O 1
ATOM 729 N N . LYS A 1 88 ? 9.081 13.147 -2.373 1.00 58.78 88 LYS A N 1
ATOM 730 C CA . LYS A 1 88 ? 8.627 14.532 -2.558 1.00 58.78 88 LYS A CA 1
ATOM 731 C C . LYS A 1 88 ? 7.531 14.661 -3.618 1.00 58.78 88 LYS A C 1
ATOM 733 O O . LYS A 1 88 ? 6.706 15.561 -3.523 1.00 58.78 88 LYS A O 1
ATOM 738 N N . LYS A 1 89 ? 7.521 13.780 -4.625 1.00 56.94 89 LYS A N 1
ATOM 739 C CA . LYS A 1 89 ? 6.639 13.878 -5.799 1.00 56.94 89 LYS A CA 1
ATOM 740 C C . LYS A 1 89 ? 5.253 13.285 -5.548 1.00 56.94 89 LYS A C 1
ATOM 742 O O . LYS A 1 89 ? 4.263 13.854 -5.984 1.00 56.94 89 LYS A O 1
ATOM 747 N N . ILE A 1 90 ? 5.169 12.162 -4.836 1.00 59.25 90 ILE A N 1
ATOM 748 C CA . ILE A 1 90 ? 3.917 11.388 -4.680 1.00 59.25 90 ILE A CA 1
ATOM 749 C C . ILE A 1 90 ? 3.248 11.657 -3.317 1.00 59.25 90 ILE A C 1
ATOM 751 O O . ILE A 1 90 ? 2.305 10.977 -2.926 1.00 59.25 90 ILE A O 1
ATOM 755 N N . HIS A 1 91 ? 3.746 12.651 -2.581 1.00 59.12 91 HIS A N 1
ATOM 756 C CA . HIS A 1 91 ? 3.568 12.841 -1.145 1.00 59.12 91 HIS A CA 1
ATOM 757 C C . HIS A 1 91 ? 2.145 12.608 -0.606 1.00 59.12 91 HIS A C 1
ATOM 759 O O . HIS A 1 91 ? 1.988 11.865 0.356 1.00 59.12 91 HIS A O 1
ATOM 765 N N . LEU A 1 92 ? 1.126 13.174 -1.255 1.00 54.88 92 LEU A N 1
ATOM 766 C CA . LEU A 1 92 ? -0.266 13.123 -0.793 1.00 54.88 92 LEU A CA 1
ATOM 767 C C . LEU A 1 92 ? -1.055 11.932 -1.355 1.00 54.88 92 LEU A C 1
ATOM 769 O O . LEU A 1 92 ? -1.912 11.384 -0.673 1.00 54.88 92 LEU A O 1
ATOM 773 N N . GLN A 1 93 ? -0.742 11.476 -2.571 1.00 58.56 93 GLN A N 1
ATOM 774 C CA . GLN A 1 93 ? -1.496 10.388 -3.207 1.00 58.56 93 GLN A CA 1
ATOM 775 C C . GLN A 1 93 ? -1.171 9.019 -2.609 1.00 58.56 93 GLN A C 1
ATOM 777 O O . GLN A 1 93 ? -1.957 8.094 -2.728 1.00 58.56 93 GLN A O 1
ATOM 782 N N . ILE A 1 94 ? -0.032 8.877 -1.939 1.00 62.00 94 ILE A N 1
ATOM 783 C CA . ILE A 1 94 ? 0.415 7.610 -1.354 1.00 62.00 94 ILE A CA 1
ATOM 784 C C . ILE A 1 94 ? -0.535 7.072 -0.285 1.00 62.00 94 ILE A C 1
ATOM 786 O O . ILE A 1 94 ? -0.753 5.863 -0.222 1.00 62.00 94 ILE A O 1
ATOM 790 N N . LEU A 1 95 ? -1.080 7.948 0.564 1.00 60.50 95 LEU A N 1
ATOM 791 C CA . LEU A 1 95 ? -1.915 7.531 1.692 1.00 60.50 95 LEU A CA 1
ATOM 792 C C . LEU A 1 95 ? -3.163 6.786 1.208 1.00 60.50 95 LEU A C 1
ATOM 794 O O . LEU A 1 95 ? -3.481 5.721 1.744 1.00 60.50 95 LEU A O 1
ATOM 798 N N . ASP A 1 96 ? -3.758 7.282 0.125 1.00 64.38 96 ASP A N 1
ATOM 799 C CA . ASP A 1 96 ? -4.926 6.700 -0.538 1.00 64.38 96 ASP A CA 1
ATOM 800 C C . ASP A 1 96 ? -4.616 5.414 -1.317 1.00 64.38 96 ASP A C 1
ATOM 802 O O . ASP A 1 96 ? -5.523 4.639 -1.614 1.00 64.38 96 ASP A O 1
ATOM 806 N N . GLN A 1 97 ? -3.345 5.156 -1.639 1.00 70.50 97 GLN A N 1
ATOM 807 C CA . GLN A 1 97 ? -2.928 3.985 -2.420 1.00 70.50 97 GLN A CA 1
ATOM 808 C C . GLN A 1 97 ? -2.511 2.793 -1.549 1.00 70.50 97 GLN A C 1
ATOM 810 O O . GLN A 1 97 ? -2.287 1.703 -2.084 1.00 70.50 97 GLN A O 1
ATOM 815 N N . HIS A 1 98 ? -2.440 2.962 -0.219 1.00 75.25 98 HIS A N 1
ATOM 816 C CA . HIS A 1 98 ? -2.174 1.852 0.694 1.00 75.25 98 HIS A CA 1
ATOM 817 C C . HIS A 1 98 ? -3.259 0.790 0.578 1.00 75.25 98 HIS A C 1
ATOM 819 O O . HIS A 1 98 ? -4.434 1.011 0.889 1.00 75.25 98 HIS A O 1
ATOM 825 N N . TYR A 1 99 ? -2.841 -0.409 0.199 1.00 81.94 99 TYR A N 1
ATOM 826 C CA . TYR A 1 99 ? -3.707 -1.565 0.246 1.00 81.94 99 TYR A CA 1
ATOM 827 C C . TYR A 1 99 ? -3.670 -2.157 1.654 1.00 81.94 99 TYR A C 1
ATOM 829 O O . TYR A 1 99 ? -2.663 -2.718 2.076 1.00 81.94 99 TYR A O 1
ATOM 837 N N . TRP A 1 100 ? -4.768 -2.049 2.397 1.00 82.19 100 TRP A N 1
ATOM 838 C CA . TRP A 1 100 ? -4.846 -2.560 3.766 1.00 82.19 100 TRP A CA 1
ATOM 839 C C . TRP A 1 100 ? -5.324 -4.012 3.811 1.00 82.19 100 TRP A C 1
ATOM 841 O O . TRP A 1 100 ? -6.321 -4.390 3.190 1.00 82.19 100 TRP A O 1
ATOM 851 N N . THR A 1 101 ? -4.638 -4.838 4.596 1.00 83.19 101 THR A N 1
ATOM 852 C CA . THR A 1 101 ? -5.079 -6.196 4.914 1.00 83.19 101 THR A CA 1
ATOM 853 C C . THR A 1 101 ? -6.244 -6.163 5.905 1.00 83.19 101 THR A C 1
ATOM 855 O O . THR A 1 101 ? -6.469 -5.184 6.620 1.00 83.19 101 THR A O 1
ATOM 858 N N . ILE A 1 102 ? -6.971 -7.279 6.026 1.00 77.75 102 ILE A N 1
ATOM 859 C CA . ILE A 1 102 ? -8.024 -7.428 7.048 1.00 77.75 102 ILE A CA 1
ATOM 860 C C . ILE A 1 102 ? -7.490 -7.305 8.484 1.00 77.75 102 ILE A C 1
ATOM 862 O O . ILE A 1 102 ? -8.257 -7.025 9.403 1.00 77.75 102 ILE A O 1
ATOM 866 N N . LEU A 1 103 ? -6.180 -7.497 8.675 1.00 79.81 103 LEU A N 1
ATOM 867 C CA . LEU A 1 103 ? -5.508 -7.387 9.966 1.00 79.81 103 LEU A CA 1
ATOM 868 C C . LEU A 1 103 ? -5.174 -5.934 10.328 1.00 79.81 103 LEU A C 1
ATOM 870 O O . LEU A 1 103 ? -4.742 -5.681 11.452 1.00 79.81 103 LEU A O 1
ATOM 874 N N . GLY A 1 104 ? -5.426 -4.977 9.426 1.00 76.69 104 GLY A N 1
ATOM 875 C CA . GLY A 1 104 ? -5.078 -3.570 9.629 1.00 76.69 104 GLY A CA 1
ATOM 876 C C . GLY A 1 104 ? -3.584 -3.307 9.460 1.00 76.69 104 GLY A C 1
ATOM 877 O O . GLY A 1 104 ? -3.059 -2.385 10.071 1.00 76.69 104 GLY A O 1
ATOM 878 N N . THR A 1 105 ? -2.907 -4.131 8.660 1.00 83.44 105 THR A N 1
ATOM 879 C CA . THR A 1 105 ? -1.527 -3.907 8.212 1.00 83.44 105 THR A CA 1
ATOM 880 C C . THR A 1 105 ? -1.524 -3.496 6.747 1.00 83.44 105 THR A C 1
ATOM 882 O O . THR A 1 105 ? -2.487 -3.771 6.026 1.00 83.44 105 THR A O 1
ATOM 885 N N . VAL A 1 106 ? -0.456 -2.856 6.284 1.00 82.81 106 VAL A N 1
ATOM 886 C CA . VAL A 1 106 ? -0.316 -2.513 4.865 1.00 82.81 106 VAL A CA 1
ATOM 887 C C . VAL A 1 106 ? 0.213 -3.731 4.101 1.00 82.81 106 VAL A C 1
ATOM 889 O O . VAL A 1 106 ? 1.203 -4.349 4.488 1.00 82.81 106 VAL A O 1
ATOM 892 N N . ASP A 1 107 ? -0.439 -4.079 2.996 1.00 86.25 107 ASP A N 1
ATOM 893 C CA . ASP A 1 107 ? 0.070 -5.009 1.992 1.00 86.25 107 ASP A CA 1
ATOM 894 C C . ASP A 1 107 ? 1.033 -4.245 1.082 1.00 86.25 107 ASP A C 1
ATOM 896 O O . ASP A 1 107 ? 0.619 -3.528 0.165 1.00 86.25 107 ASP A O 1
ATOM 900 N N . TYR A 1 108 ? 2.327 -4.343 1.381 1.00 82.44 108 TYR A N 1
ATOM 901 C CA . TYR A 1 108 ? 3.336 -3.548 0.687 1.00 82.44 108 TYR A CA 1
ATOM 902 C C . TYR A 1 108 ? 3.377 -3.867 -0.806 1.00 82.44 108 TYR A C 1
ATOM 904 O O . TYR A 1 108 ? 3.419 -2.953 -1.620 1.00 82.44 108 TYR A O 1
ATOM 912 N N . ARG A 1 109 ? 3.274 -5.148 -1.174 1.00 83.81 109 ARG A N 1
ATOM 913 C CA . ARG A 1 109 ? 3.323 -5.574 -2.574 1.00 83.81 109 ARG A CA 1
ATOM 914 C C . ARG A 1 109 ? 2.167 -4.977 -3.372 1.00 83.81 109 ARG A C 1
ATOM 916 O O . ARG A 1 109 ? 2.402 -4.334 -4.389 1.00 83.81 109 ARG A O 1
ATOM 923 N N . LYS A 1 110 ? 0.928 -5.126 -2.892 1.00 87.19 110 LYS A N 1
ATOM 924 C CA . LYS A 1 110 ? -0.246 -4.564 -3.584 1.00 87.19 110 LYS A CA 1
ATOM 925 C C . LYS A 1 110 ? -0.247 -3.042 -3.611 1.00 87.19 110 LYS A C 1
ATOM 927 O O . LYS A 1 110 ? -0.712 -2.447 -4.579 1.00 87.19 110 LYS A O 1
ATOM 932 N N . THR A 1 111 ? 0.260 -2.415 -2.553 1.00 84.44 111 THR A N 1
ATOM 933 C CA . THR A 1 111 ? 0.417 -0.957 -2.500 1.00 84.44 111 THR A CA 1
ATOM 934 C C . THR A 1 111 ? 1.350 -0.488 -3.614 1.00 84.44 111 THR A C 1
ATOM 936 O O . THR A 1 111 ? 1.030 0.450 -4.331 1.00 84.44 111 THR A O 1
ATOM 939 N N . GLU A 1 112 ? 2.465 -1.177 -3.828 1.00 84.00 112 GLU A N 1
ATOM 940 C CA . GLU A 1 112 ? 3.458 -0.805 -4.841 1.00 84.00 112 GLU A CA 1
ATOM 941 C C . GLU A 1 112 ? 2.974 -1.101 -6.262 1.00 84.00 112 GLU A C 1
ATOM 943 O O . GLU A 1 112 ? 3.148 -0.274 -7.155 1.00 84.00 112 GLU A O 1
ATOM 948 N N . GLU A 1 113 ? 2.260 -2.212 -6.466 1.00 88.00 113 GLU A N 1
ATOM 949 C CA . GLU A 1 113 ? 1.563 -2.494 -7.728 1.00 88.00 113 GLU A CA 1
ATOM 950 C C . GLU A 1 113 ? 0.575 -1.373 -8.095 1.00 88.00 113 GLU A C 1
ATOM 952 O O . GLU A 1 113 ? 0.486 -0.982 -9.260 1.00 88.00 113 GLU A O 1
ATOM 957 N N . ASN A 1 114 ? -0.143 -0.822 -7.111 1.00 86.81 114 ASN A N 1
ATOM 958 C CA . ASN A 1 114 ? -1.022 0.330 -7.317 1.00 86.81 114 ASN A CA 1
ATOM 959 C C . ASN A 1 114 ? -0.231 1.606 -7.627 1.00 86.81 114 ASN A C 1
ATOM 961 O O . ASN A 1 114 ? -0.592 2.334 -8.553 1.00 86.81 114 ASN A O 1
ATOM 965 N N . LEU A 1 115 ? 0.864 1.862 -6.907 1.00 84.00 115 LEU A N 1
ATOM 966 C CA . LEU A 1 115 ? 1.706 3.037 -7.132 1.00 84.00 115 LEU A CA 1
ATOM 967 C C . LEU A 1 115 ? 2.314 3.047 -8.539 1.00 84.00 115 LEU A C 1
ATOM 969 O O . LEU A 1 115 ? 2.261 4.075 -9.205 1.00 84.00 115 LEU A O 1
ATOM 973 N N . ILE A 1 116 ? 2.813 1.914 -9.040 1.00 86.25 116 ILE A N 1
ATOM 974 C CA . ILE A 1 116 ? 3.402 1.789 -10.389 1.00 86.25 116 ILE A CA 1
ATOM 975 C C . ILE A 1 116 ? 2.413 2.175 -11.499 1.00 86.25 116 ILE A C 1
ATOM 977 O O . ILE A 1 116 ? 2.812 2.610 -12.582 1.00 86.25 116 ILE A O 1
ATOM 981 N N . ARG A 1 117 ? 1.109 2.038 -11.247 1.00 85.94 117 ARG A N 1
ATOM 982 C CA . ARG A 1 117 ? 0.056 2.377 -12.212 1.00 85.94 117 ARG A CA 1
ATOM 983 C C . ARG A 1 117 ? -0.258 3.871 -12.267 1.00 85.94 117 ARG A C 1
ATOM 985 O O . ARG A 1 117 ? -0.965 4.287 -13.181 1.00 85.94 117 ARG A O 1
ATOM 992 N N . LEU A 1 118 ? 0.259 4.678 -11.339 1.00 83.94 118 LEU A N 1
ATOM 993 C CA . LEU A 1 118 ? 0.005 6.116 -11.317 1.00 83.94 118 LEU A CA 1
ATOM 994 C C . LEU A 1 118 ? 0.619 6.803 -12.541 1.00 83.94 118 LEU A C 1
ATOM 996 O O . LEU A 1 118 ? 1.830 6.766 -12.762 1.00 83.94 118 LEU A O 1
ATOM 1000 N N . GLU A 1 119 ? -0.223 7.496 -13.310 1.00 82.38 119 GLU A N 1
ATOM 1001 C CA . GLU A 1 119 ? 0.178 8.163 -14.555 1.00 82.38 119 GLU A CA 1
ATOM 1002 C C . GLU A 1 119 ? 1.249 9.240 -14.355 1.00 82.38 119 GLU A C 1
ATOM 1004 O O . GLU A 1 119 ? 2.077 9.454 -15.235 1.00 82.38 119 GLU A O 1
ATOM 1009 N N . MET A 1 120 ? 1.280 9.866 -13.175 1.00 82.31 120 MET A N 1
ATOM 1010 C CA . MET A 1 120 ? 2.250 10.908 -12.823 1.00 82.31 120 MET A CA 1
ATOM 1011 C C . MET A 1 120 ? 3.703 10.418 -12.742 1.00 82.31 120 MET A C 1
ATOM 1013 O O . MET A 1 120 ? 4.622 11.243 -12.692 1.00 82.31 120 MET A O 1
ATOM 1017 N N . LEU A 1 121 ? 3.907 9.100 -12.664 1.00 83.31 121 LEU A N 1
ATOM 1018 C CA . LEU A 1 121 ? 5.231 8.505 -12.596 1.00 83.31 121 LEU A CA 1
ATOM 1019 C C . LEU A 1 121 ? 5.778 8.256 -13.987 1.00 83.31 121 LEU A C 1
ATOM 1021 O O . LEU A 1 121 ? 5.094 7.673 -14.835 1.00 83.31 121 LEU A O 1
ATOM 1025 N N . ASP A 1 122 ? 7.024 8.661 -14.200 1.00 86.25 122 ASP A N 1
ATOM 1026 C CA . ASP A 1 122 ? 7.741 8.327 -15.419 1.00 86.25 122 ASP A CA 1
ATOM 1027 C C . ASP A 1 122 ? 8.205 6.861 -15.412 1.00 86.25 122 ASP A C 1
ATOM 1029 O O . ASP A 1 122 ? 8.098 6.137 -14.418 1.00 86.25 122 ASP A O 1
ATOM 1033 N N . ILE A 1 123 ? 8.698 6.402 -16.560 1.00 89.00 123 ILE A N 1
ATOM 1034 C CA . ILE A 1 123 ? 9.106 5.009 -16.745 1.00 89.00 123 ILE A CA 1
ATOM 1035 C C . ILE A 1 123 ? 10.240 4.587 -15.796 1.00 89.00 123 ILE A C 1
ATOM 1037 O O . ILE A 1 123 ? 10.234 3.463 -15.295 1.00 89.00 123 ILE A O 1
ATOM 1041 N N . VAL A 1 124 ? 11.179 5.489 -15.498 1.00 86.31 124 VAL A N 1
ATOM 1042 C CA . VAL A 1 124 ? 12.321 5.231 -14.611 1.00 86.31 124 VAL A CA 1
ATOM 1043 C C . VAL A 1 124 ? 11.846 5.126 -13.168 1.00 86.31 124 VAL A C 1
ATOM 1045 O O . VAL A 1 124 ? 12.248 4.218 -12.442 1.00 86.31 124 VAL A O 1
ATOM 1048 N N . GLU A 1 125 ? 10.955 6.024 -12.761 1.00 83.94 125 GLU A N 1
ATOM 1049 C CA . GLU A 1 125 ? 10.332 6.026 -11.441 1.00 83.94 125 GLU A CA 1
ATOM 1050 C C . GLU A 1 125 ? 9.531 4.736 -11.206 1.00 83.94 125 GLU A C 1
ATOM 1052 O O . GLU A 1 125 ? 9.730 4.063 -10.193 1.00 83.94 125 GLU A O 1
ATOM 1057 N N . ARG A 1 126 ? 8.698 4.324 -12.169 1.00 87.38 126 ARG A N 1
ATOM 1058 C CA . ARG A 1 126 ? 7.937 3.063 -12.100 1.00 87.38 126 ARG A CA 1
ATOM 1059 C C . ARG A 1 126 ? 8.842 1.838 -12.034 1.00 87.38 126 ARG A C 1
ATOM 1061 O O . ARG A 1 126 ? 8.594 0.948 -11.227 1.00 87.38 126 ARG A O 1
ATOM 1068 N N . TYR A 1 127 ? 9.903 1.802 -12.839 1.00 87.00 127 TYR A N 1
ATOM 1069 C CA . TYR A 1 127 ? 10.871 0.705 -12.814 1.00 87.00 127 TYR A CA 1
ATOM 1070 C C . TYR A 1 127 ? 11.567 0.606 -11.448 1.00 87.00 127 TYR A C 1
ATOM 1072 O O . TYR A 1 127 ? 11.686 -0.476 -10.873 1.00 87.00 127 TYR A O 1
ATOM 1080 N N . SER A 1 128 ? 11.946 1.753 -10.874 1.00 82.94 128 SER A N 1
ATOM 1081 C CA . SER A 1 128 ? 12.579 1.812 -9.552 1.00 82.94 128 SER A CA 1
ATOM 1082 C C . SER A 1 128 ? 11.673 1.326 -8.413 1.00 82.94 128 SER A C 1
ATOM 1084 O O . SER A 1 128 ? 12.180 0.767 -7.443 1.00 82.94 128 SER A O 1
ATOM 1086 N N . LEU A 1 129 ? 10.349 1.488 -8.539 1.00 82.44 129 LEU A N 1
ATOM 1087 C CA . LEU A 1 129 ? 9.361 0.951 -7.593 1.00 82.44 129 LEU A CA 1
ATOM 1088 C C . LEU A 1 129 ? 9.184 -0.566 -7.744 1.00 82.44 129 LEU A C 1
ATOM 1090 O O . LEU A 1 129 ? 8.987 -1.264 -6.754 1.00 82.44 129 LEU A O 1
ATOM 1094 N N . ALA A 1 130 ? 9.271 -1.090 -8.969 1.00 86.12 130 ALA A N 1
ATOM 1095 C CA . ALA A 1 130 ? 9.043 -2.506 -9.249 1.00 86.12 130 ALA A CA 1
ATOM 1096 C C . ALA A 1 130 ? 10.154 -3.416 -8.693 1.00 86.12 130 ALA A C 1
ATOM 1098 O O . ALA A 1 130 ? 9.866 -4.500 -8.179 1.00 86.12 130 ALA A O 1
ATOM 1099 N N . CYS A 1 131 ? 11.412 -2.967 -8.757 1.00 83.06 131 CYS A N 1
ATOM 1100 C CA . CYS A 1 131 ? 12.579 -3.770 -8.376 1.00 83.06 131 CYS A CA 1
ATOM 1101 C C . CYS A 1 131 ? 12.569 -4.274 -6.915 1.00 83.06 131 CYS A C 1
ATOM 1103 O O . CYS A 1 131 ? 12.700 -5.482 -6.720 1.00 83.06 131 CYS A O 1
ATOM 1105 N N . PRO A 1 132 ? 12.413 -3.424 -5.874 1.00 77.50 132 PRO A N 1
ATOM 1106 C CA . PRO A 1 132 ? 12.516 -3.870 -4.477 1.00 77.50 132 PRO A CA 1
ATOM 1107 C C . PRO A 1 132 ? 11.458 -4.898 -4.061 1.00 77.50 132 PRO A C 1
ATOM 1109 O O . PRO A 1 132 ? 11.636 -5.598 -3.066 1.00 77.50 132 PRO A O 1
ATOM 1112 N N . TYR A 1 133 ? 10.352 -4.971 -4.805 1.00 79.88 133 TYR A N 1
ATOM 1113 C CA . TYR A 1 133 ? 9.215 -5.844 -4.517 1.00 79.88 133 TYR A CA 1
ATOM 1114 C C . TYR A 1 133 ? 9.108 -7.037 -5.469 1.00 79.88 133 TYR A C 1
ATOM 1116 O O . TYR A 1 133 ? 8.124 -7.773 -5.385 1.00 79.88 133 TYR A O 1
ATOM 1124 N N . PHE A 1 134 ? 10.107 -7.245 -6.338 1.00 83.75 134 PHE A N 1
ATOM 1125 C CA . PHE A 1 134 ? 10.158 -8.350 -7.303 1.00 83.75 134 PHE A CA 1
ATOM 1126 C C . PHE A 1 134 ? 8.867 -8.474 -8.118 1.00 83.75 134 PHE A C 1
ATOM 1128 O O . PHE A 1 134 ? 8.236 -9.529 -8.209 1.00 83.75 134 PHE A O 1
ATOM 1135 N N . LEU A 1 135 ? 8.415 -7.341 -8.654 1.00 87.81 135 LEU A N 1
ATOM 1136 C CA . LEU A 1 135 ? 7.211 -7.270 -9.469 1.00 87.81 135 LEU A CA 1
ATOM 1137 C C . LEU A 1 135 ? 7.543 -7.642 -10.919 1.00 87.81 135 LEU A C 1
ATOM 1139 O O . LEU A 1 135 ? 7.476 -6.793 -11.804 1.00 87.81 135 LEU A O 1
ATOM 1143 N N . ASP A 1 136 ? 7.924 -8.903 -11.137 1.00 85.50 136 ASP A N 1
ATOM 1144 C CA . ASP A 1 136 ? 8.542 -9.409 -12.375 1.00 85.50 136 ASP A CA 1
ATOM 1145 C C . ASP A 1 136 ? 7.762 -9.044 -13.643 1.00 85.50 136 ASP A C 1
ATOM 1147 O O . ASP A 1 136 ? 8.349 -8.542 -14.601 1.00 85.50 136 ASP A O 1
ATOM 1151 N N . ASP A 1 137 ? 6.434 -9.193 -13.616 1.00 89.62 137 ASP A N 1
ATOM 1152 C CA . ASP A 1 137 ? 5.558 -8.828 -14.737 1.00 89.62 137 ASP A CA 1
ATOM 1153 C C . ASP A 1 137 ? 5.730 -7.352 -15.136 1.00 89.62 137 ASP A C 1
ATOM 1155 O O . ASP A 1 137 ? 5.807 -7.008 -16.315 1.00 89.62 137 ASP A O 1
ATOM 1159 N N . TYR A 1 138 ? 5.830 -6.459 -14.146 1.00 90.06 138 TYR A N 1
ATOM 1160 C CA . TYR A 1 138 ? 6.048 -5.035 -14.384 1.00 90.06 138 TYR A CA 1
ATOM 1161 C C . TYR A 1 138 ? 7.490 -4.751 -14.781 1.00 90.06 138 TYR A C 1
ATOM 1163 O O . TYR A 1 138 ? 7.709 -3.944 -15.676 1.00 90.06 138 TYR A O 1
ATOM 1171 N N . ILE A 1 139 ? 8.471 -5.406 -14.155 1.00 89.62 139 ILE A N 1
ATOM 1172 C CA . ILE A 1 139 ? 9.891 -5.234 -14.489 1.00 89.62 139 ILE A CA 1
ATOM 1173 C C . ILE A 1 139 ? 10.112 -5.528 -15.974 1.00 89.62 139 ILE A C 1
ATOM 1175 O O . ILE A 1 139 ? 10.698 -4.702 -16.669 1.00 89.62 139 ILE A O 1
ATOM 1179 N N . GLN A 1 140 ? 9.579 -6.643 -16.476 1.00 88.94 140 GLN A N 1
ATOM 1180 C CA . GLN A 1 140 ? 9.700 -7.030 -17.883 1.00 88.94 140 GLN A CA 1
ATOM 1181 C C . GLN A 1 140 ? 9.072 -5.994 -18.822 1.00 88.94 140 GLN A C 1
ATOM 1183 O O . GLN A 1 140 ? 9.707 -5.562 -19.780 1.00 88.94 140 GLN A O 1
ATOM 1188 N N . ILE A 1 141 ? 7.853 -5.536 -18.521 1.00 91.31 141 ILE A N 1
ATOM 1189 C CA . ILE A 1 141 ? 7.142 -4.540 -19.339 1.00 91.31 141 ILE A CA 1
ATOM 1190 C C . ILE A 1 141 ? 7.861 -3.184 -19.336 1.00 91.31 141 ILE A C 1
ATOM 1192 O O . ILE A 1 141 ? 7.904 -2.488 -20.350 1.00 91.31 141 ILE A O 1
ATOM 1196 N N . LEU A 1 142 ? 8.398 -2.782 -18.185 1.00 91.12 142 LEU A N 1
ATOM 1197 C CA . LEU A 1 142 ? 9.026 -1.477 -17.995 1.00 91.12 142 LEU A CA 1
ATOM 1198 C C . LEU A 1 142 ? 10.473 -1.444 -18.508 1.00 91.12 142 LEU A C 1
ATOM 1200 O O . LEU A 1 142 ? 11.001 -0.358 -18.742 1.00 91.12 142 LEU A O 1
ATOM 1204 N N . TRP A 1 143 ? 11.104 -2.607 -18.691 1.00 90.62 143 TRP A N 1
ATOM 1205 C CA . TRP A 1 143 ? 12.500 -2.730 -19.097 1.00 90.62 143 TRP A CA 1
ATOM 1206 C C . TRP A 1 143 ? 12.762 -2.193 -20.505 1.00 90.62 143 TRP A C 1
ATOM 1208 O O . TRP A 1 143 ? 13.632 -1.345 -20.699 1.00 90.62 143 TRP A O 1
ATOM 1218 N N . ASP A 1 144 ? 12.009 -2.660 -21.497 1.00 89.69 144 ASP A N 1
ATOM 1219 C CA . ASP A 1 144 ? 12.226 -2.309 -22.902 1.00 89.69 144 ASP A CA 1
ATOM 1220 C C . ASP A 1 144 ? 12.222 -0.794 -23.170 1.00 89.69 144 ASP A C 1
ATOM 1222 O O . ASP A 1 144 ? 13.211 -0.307 -23.736 1.00 89.69 144 ASP A O 1
ATOM 1226 N N . PRO A 1 145 ? 11.206 -0.023 -22.726 1.00 92.88 145 PRO A N 1
ATOM 1227 C CA . PRO A 1 145 ? 11.149 1.424 -22.944 1.00 92.88 145 PRO A CA 1
ATOM 1228 C C . PRO A 1 145 ? 12.103 2.236 -22.054 1.00 92.88 145 PRO A C 1
ATOM 1230 O O . PRO A 1 145 ? 12.162 3.461 -22.188 1.00 92.88 145 PRO A O 1
ATOM 1233 N N . LEU A 1 146 ? 12.834 1.603 -21.132 1.00 91.12 146 LEU A N 1
ATOM 1234 C CA . LEU A 1 146 ? 13.725 2.303 -20.215 1.00 91.12 146 LEU A CA 1
ATOM 1235 C C . LEU A 1 146 ? 14.913 2.938 -20.976 1.00 91.12 146 LEU A C 1
ATOM 1237 O O . LEU A 1 146 ? 15.525 2.271 -21.818 1.00 91.12 146 LEU A O 1
ATOM 1241 N N . PRO A 1 147 ? 15.289 4.201 -20.689 1.00 90.88 147 PRO A N 1
ATOM 1242 C CA . PRO A 1 147 ? 16.446 4.837 -21.319 1.00 90.88 147 PRO A CA 1
ATOM 1243 C C . PRO A 1 147 ? 17.745 4.066 -21.063 1.00 90.88 147 PRO A C 1
ATOM 1245 O O . PRO A 1 147 ? 17.967 3.578 -19.956 1.00 90.88 147 PRO A O 1
ATOM 1248 N N . GLU A 1 148 ? 18.644 4.023 -22.048 1.00 87.69 148 GLU A N 1
ATOM 1249 C CA . GLU A 1 148 ? 19.887 3.238 -21.971 1.00 87.69 148 GLU A CA 1
ATOM 1250 C C . GLU A 1 148 ? 20.781 3.641 -20.786 1.00 87.69 148 GLU A C 1
ATOM 1252 O O . GLU A 1 148 ? 21.314 2.783 -20.088 1.00 87.69 148 GLU A O 1
ATOM 1257 N N . ASP A 1 149 ? 20.875 4.938 -20.480 1.00 83.81 149 ASP A N 1
ATOM 1258 C CA . ASP A 1 149 ? 21.616 5.420 -19.306 1.00 83.81 149 ASP A CA 1
ATOM 1259 C C . ASP A 1 149 ? 21.006 4.916 -17.989 1.00 83.81 149 ASP A C 1
ATOM 1261 O O . ASP A 1 149 ? 21.724 4.623 -17.036 1.00 83.81 149 ASP A O 1
ATOM 1265 N N . SER A 1 150 ? 19.678 4.766 -17.936 1.00 83.00 150 SER A N 1
ATOM 1266 C CA . SER A 1 150 ? 18.988 4.193 -16.773 1.00 83.00 150 SER A CA 1
ATOM 1267 C C . SER A 1 150 ? 19.189 2.680 -16.702 1.00 83.00 150 SER A C 1
ATOM 1269 O O . SER A 1 150 ? 19.431 2.154 -15.621 1.00 83.00 150 SER A O 1
ATOM 1271 N N . LYS A 1 151 ? 19.166 1.977 -17.841 1.00 85.25 151 LYS A N 1
ATOM 1272 C CA . LYS A 1 151 ? 19.498 0.546 -17.918 1.00 85.25 151 LYS A CA 1
ATOM 1273 C C . LYS A 1 151 ? 20.906 0.281 -17.381 1.00 85.25 151 LYS A C 1
ATOM 1275 O O . LYS A 1 151 ? 21.072 -0.566 -16.508 1.00 85.25 151 LYS A O 1
ATOM 1280 N N . ARG A 1 152 ? 21.901 1.052 -17.836 1.00 82.50 152 ARG A N 1
ATOM 1281 C CA . ARG A 1 152 ? 23.289 0.995 -17.339 1.00 82.50 152 ARG A CA 1
ATOM 1282 C C . ARG A 1 152 ? 23.369 1.261 -15.842 1.00 82.50 152 ARG A C 1
ATOM 1284 O O . ARG A 1 152 ? 24.045 0.520 -15.134 1.00 82.50 152 ARG A O 1
ATOM 1291 N N . TYR A 1 153 ? 22.625 2.255 -15.365 1.00 79.06 153 TYR A N 1
ATOM 1292 C CA . TYR A 1 153 ? 22.555 2.575 -13.948 1.00 79.06 153 TYR A CA 1
ATOM 1293 C C . TYR A 1 153 ? 22.023 1.403 -13.106 1.00 79.06 153 TYR A C 1
ATOM 1295 O O . TYR A 1 153 ? 22.658 1.020 -12.127 1.00 79.06 153 TYR A O 1
ATOM 1303 N N . PHE A 1 154 ? 20.900 0.792 -13.497 1.00 78.25 154 PHE A N 1
ATOM 1304 C CA . PHE A 1 154 ? 20.308 -0.323 -12.748 1.00 78.25 154 PHE A CA 1
ATOM 1305 C C . PHE A 1 154 ? 21.097 -1.636 -12.866 1.00 78.25 154 PHE A C 1
ATOM 1307 O O . PHE A 1 154 ? 21.071 -2.426 -11.925 1.00 78.25 154 PHE A O 1
ATOM 1314 N N . TYR A 1 155 ? 21.801 -1.872 -13.979 1.00 73.69 155 TYR A N 1
ATOM 1315 C CA . TYR A 1 155 ? 22.642 -3.064 -14.158 1.00 73.69 155 TYR A CA 1
ATOM 1316 C C . TYR A 1 155 ? 23.997 -2.978 -13.474 1.00 73.69 155 TYR A C 1
ATOM 1318 O O . TYR A 1 155 ? 24.411 -3.911 -12.791 1.00 73.69 155 TYR A O 1
ATOM 1326 N N . ASN A 1 156 ? 24.713 -1.886 -13.726 1.00 68.44 156 ASN A N 1
ATOM 1327 C CA . ASN A 1 156 ? 26.140 -1.790 -13.435 1.00 68.44 156 ASN A CA 1
ATOM 1328 C C . ASN A 1 156 ? 26.410 -0.906 -12.214 1.00 68.44 156 ASN A C 1
ATOM 1330 O O . ASN A 1 156 ? 27.545 -0.832 -11.754 1.00 68.44 156 ASN A O 1
ATOM 1334 N N . GLY A 1 157 ? 25.399 -0.181 -11.721 1.00 62.62 157 GLY A N 1
ATOM 1335 C CA . GLY A 1 157 ? 25.599 0.921 -10.779 1.00 62.62 157 GLY A CA 1
ATOM 1336 C C . GLY A 1 157 ? 26.339 2.117 -11.389 1.00 62.62 157 GLY A C 1
ATOM 1337 O O . GLY A 1 157 ? 26.724 3.033 -10.666 1.00 62.62 157 GLY A O 1
ATOM 1338 N N . GLU A 1 158 ? 26.539 2.127 -12.711 1.00 48.31 158 GLU A N 1
ATOM 1339 C CA . GLU A 1 158 ? 27.269 3.159 -13.445 1.00 48.31 158 GLU A CA 1
ATOM 1340 C C . GLU A 1 158 ? 26.279 4.092 -14.157 1.00 48.31 158 GLU A C 1
ATOM 1342 O O . GLU A 1 158 ? 25.631 3.725 -15.136 1.00 48.31 158 GLU A O 1
ATOM 1347 N N . GLY A 1 159 ? 26.149 5.319 -13.655 1.00 50.47 159 GLY A N 1
ATOM 1348 C CA . GLY A 1 159 ? 25.338 6.393 -14.234 1.00 50.47 159 GLY A CA 1
ATOM 1349 C C . GLY A 1 159 ? 25.591 7.705 -13.485 1.00 50.47 159 GLY A C 1
ATOM 1350 O O . GLY A 1 159 ? 26.177 7.666 -12.398 1.00 50.47 159 GLY A O 1
ATOM 1351 N N . PRO A 1 160 ? 25.212 8.878 -14.033 1.00 42.72 160 PRO A N 1
ATOM 1352 C CA . PRO A 1 160 ? 25.409 10.133 -13.322 1.00 42.72 160 PRO A CA 1
ATOM 1353 C C . PRO A 1 160 ? 24.679 10.053 -11.973 1.00 42.72 160 PRO A C 1
ATOM 1355 O O . PRO A 1 160 ? 23.518 9.630 -11.939 1.00 42.72 160 PRO A O 1
ATOM 1358 N N . PRO A 1 161 ? 25.342 10.419 -10.864 1.00 45.50 161 PRO A N 1
ATOM 1359 C CA . PRO A 1 161 ? 24.740 10.345 -9.547 1.00 45.50 161 PRO A CA 1
ATOM 1360 C C . PRO A 1 161 ? 23.521 11.265 -9.542 1.00 45.50 161 PRO A C 1
ATOM 1362 O O . PRO A 1 161 ? 23.649 12.485 -9.578 1.00 45.50 161 PRO A O 1
ATOM 1365 N N . ARG A 1 162 ? 22.317 10.694 -9.501 1.00 52.59 162 ARG A N 1
ATOM 1366 C CA . ARG A 1 162 ? 21.230 11.400 -8.822 1.00 52.59 162 ARG A CA 1
ATOM 1367 C C . ARG A 1 162 ? 21.630 11.422 -7.348 1.00 52.59 162 ARG A C 1
ATOM 1369 O O . ARG A 1 162 ? 22.197 10.440 -6.877 1.00 52.59 162 ARG A O 1
ATOM 1376 N N . ASP A 1 163 ? 21.377 12.529 -6.651 1.00 51.44 163 ASP A N 1
ATOM 1377 C CA . ASP A 1 163 ? 21.956 12.890 -5.340 1.00 51.44 163 ASP A CA 1
ATOM 1378 C C . ASP A 1 163 ? 21.858 11.833 -4.217 1.00 51.44 163 ASP A C 1
ATOM 1380 O O . ASP A 1 163 ? 22.423 12.019 -3.145 1.00 51.44 163 ASP A O 1
ATOM 1384 N N . THR A 1 164 ? 21.179 10.706 -4.433 1.00 46.78 164 THR A N 1
ATOM 1385 C CA . THR A 1 164 ? 21.322 9.492 -3.623 1.00 46.78 164 THR A CA 1
ATOM 1386 C C . THR A 1 164 ? 21.117 8.238 -4.489 1.00 46.78 164 THR A C 1
ATOM 1388 O O . THR A 1 164 ? 20.128 8.171 -5.224 1.00 46.78 164 THR A O 1
ATOM 1391 N N . PRO A 1 165 ? 22.010 7.234 -4.419 1.00 43.66 165 PRO A N 1
ATOM 1392 C CA . PRO A 1 165 ? 21.811 5.965 -5.111 1.00 43.66 165 PRO A CA 1
ATOM 1393 C C . PRO A 1 165 ? 20.717 5.128 -4.419 1.00 43.66 165 PRO A C 1
ATOM 1395 O O . PRO A 1 165 ? 20.780 4.970 -3.197 1.00 43.66 165 PRO A O 1
ATOM 1398 N N . PRO A 1 166 ? 19.735 4.539 -5.131 1.00 46.69 166 PRO A N 1
ATOM 1399 C CA . PRO A 1 166 ? 19.010 3.378 -4.632 1.00 46.69 166 PRO A CA 1
ATOM 1400 C C . PRO A 1 166 ? 19.985 2.252 -4.244 1.00 46.69 166 PRO A C 1
ATOM 1402 O O . PRO A 1 166 ? 20.911 1.951 -5.000 1.00 46.69 166 PRO A O 1
ATOM 1405 N N . PRO A 1 167 ? 19.785 1.602 -3.086 1.00 49.69 167 PRO A N 1
ATOM 1406 C CA . PRO A 1 167 ? 20.478 0.369 -2.736 1.00 49.69 167 PRO A CA 1
ATOM 1407 C C . 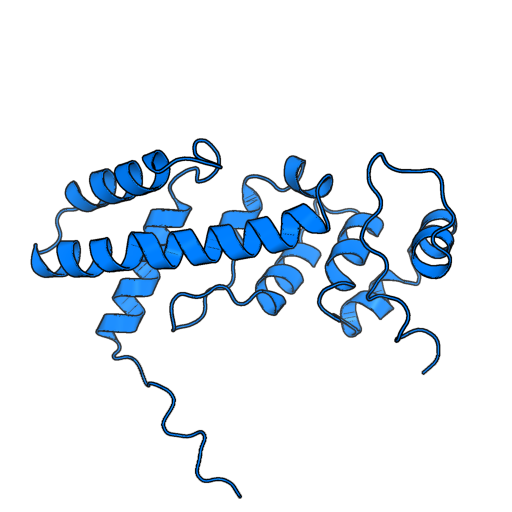PRO A 1 167 ? 20.237 -0.697 -3.819 1.00 49.69 167 PRO A C 1
ATOM 1409 O O . PRO A 1 167 ? 19.150 -1.259 -3.921 1.00 49.69 167 PRO A O 1
ATOM 1412 N N . LEU A 1 168 ? 21.257 -0.957 -4.640 1.00 50.03 168 LEU A N 1
ATOM 1413 C CA . LEU A 1 168 ? 21.263 -1.864 -5.801 1.00 50.03 168 LEU A CA 1
ATOM 1414 C C . LEU A 1 168 ? 21.144 -3.363 -5.445 1.00 50.03 168 LEU A C 1
ATOM 1416 O O . LEU A 1 168 ? 21.438 -4.224 -6.268 1.00 50.03 168 LEU A O 1
ATOM 1420 N N . GLU A 1 169 ? 20.708 -3.716 -4.238 1.00 50.53 169 GLU A N 1
ATOM 1421 C CA . GLU A 1 169 ? 20.799 -5.094 -3.736 1.00 50.53 169 GLU A CA 1
ATOM 1422 C C . GLU A 1 169 ? 19.746 -6.064 -4.314 1.00 50.53 169 GLU A C 1
ATOM 1424 O O . GLU A 1 169 ? 19.803 -7.249 -3.999 1.00 50.53 169 GLU A O 1
ATOM 1429 N N . PHE A 1 170 ? 18.817 -5.628 -5.183 1.00 46.75 170 PHE A N 1
ATOM 1430 C CA . PHE A 1 170 ? 17.666 -6.469 -5.565 1.00 46.75 170 PHE A CA 1
ATOM 1431 C C . PHE A 1 170 ? 17.365 -6.652 -7.067 1.00 46.75 170 PHE A C 1
ATOM 1433 O O . PHE A 1 170 ? 16.713 -7.637 -7.405 1.00 46.75 170 PHE A O 1
ATOM 1440 N N . CYS A 1 171 ? 17.859 -5.815 -7.995 1.00 47.47 171 CYS A N 1
ATOM 1441 C CA . CYS A 1 171 ? 17.533 -5.989 -9.429 1.00 47.47 171 CYS A CA 1
ATOM 1442 C C . CYS A 1 171 ? 18.387 -7.068 -10.151 1.00 47.47 171 CYS A C 1
ATOM 1444 O O . CYS A 1 171 ? 18.075 -7.433 -11.281 1.00 47.47 171 CYS A O 1
ATOM 1446 N N . LEU A 1 172 ? 19.461 -7.591 -9.538 1.00 45.50 172 LEU A N 1
ATOM 1447 C CA . LEU A 1 172 ? 20.467 -8.422 -10.231 1.00 45.50 172 LEU A CA 1
ATOM 1448 C C . LEU A 1 172 ? 20.039 -9.867 -10.562 1.00 45.50 172 LEU A C 1
ATOM 1450 O O . LEU A 1 172 ? 20.783 -10.567 -11.245 1.00 45.50 172 LEU A O 1
ATOM 1454 N N . LEU A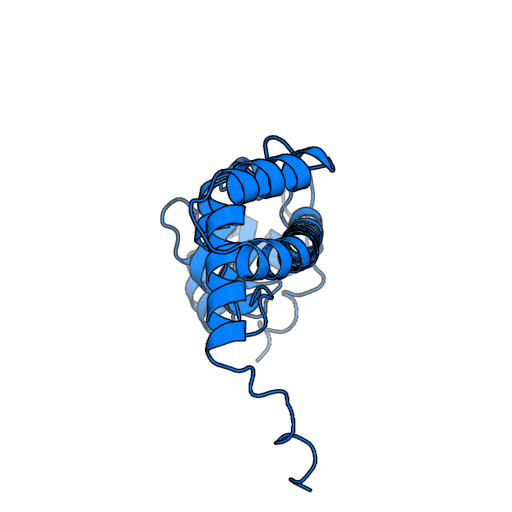 1 173 ? 18.871 -10.340 -10.116 1.00 40.59 173 LEU A N 1
ATOM 1455 C CA . LEU A 1 173 ? 18.495 -11.756 -10.267 1.00 40.59 173 LEU A CA 1
ATOM 1456 C C . LEU A 1 173 ? 17.679 -12.104 -11.526 1.00 40.59 173 LEU A C 1
ATOM 1458 O O . LEU A 1 173 ? 17.590 -13.284 -11.848 1.00 40.59 173 LEU A O 1
ATOM 1462 N N . TYR A 1 174 ? 17.141 -11.135 -12.276 1.00 44.34 174 TYR A N 1
ATOM 1463 C CA . TYR A 1 174 ? 16.119 -11.429 -13.302 1.00 44.34 174 TYR A CA 1
ATOM 1464 C C . TYR A 1 174 ? 16.531 -11.269 -14.769 1.00 44.34 174 TYR A C 1
ATOM 1466 O O . TYR A 1 174 ? 15.701 -11.453 -15.651 1.00 44.34 174 TYR A O 1
ATOM 1474 N N . ILE A 1 175 ? 17.800 -10.982 -15.067 1.00 46.62 175 ILE A N 1
ATOM 1475 C CA . ILE A 1 175 ? 18.242 -10.787 -16.466 1.00 46.62 175 ILE A CA 1
ATOM 1476 C C . ILE A 1 175 ? 18.942 -12.024 -17.060 1.00 46.62 175 ILE A C 1
ATOM 1478 O O . ILE A 1 175 ? 19.226 -12.080 -18.253 1.00 46.62 175 ILE A O 1
ATOM 1482 N N . LEU A 1 176 ? 19.160 -13.071 -16.262 1.00 33.19 176 LEU A N 1
ATOM 1483 C CA . LEU A 1 176 ? 19.818 -14.304 -16.716 1.00 33.19 176 LEU A CA 1
ATOM 1484 C C . LEU A 1 176 ? 18.922 -15.558 -16.666 1.00 33.19 176 LEU A C 1
ATOM 1486 O O . LEU A 1 176 ? 19.456 -16.662 -16.587 1.00 33.19 176 LEU A O 1
ATOM 1490 N N . SER A 1 177 ? 17.590 -15.408 -16.713 1.00 31.88 177 SER A N 1
ATOM 1491 C CA . SER A 1 177 ? 16.640 -16.539 -16.818 1.00 31.88 177 SER A CA 1
ATOM 1492 C C . SER A 1 177 ? 15.981 -16.597 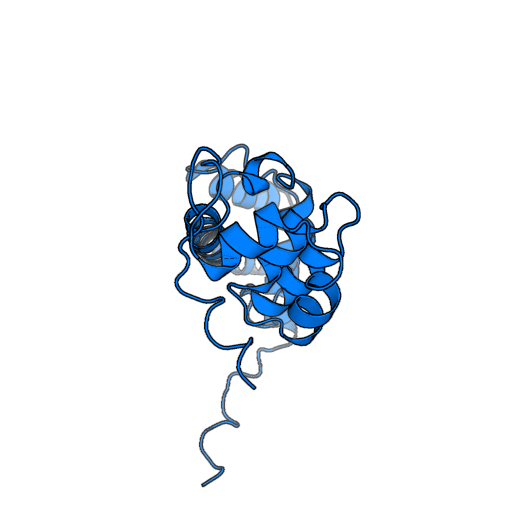-18.188 1.00 31.88 177 SER A C 1
ATOM 1494 O O . SER A 1 177 ? 15.429 -15.552 -18.592 1.00 31.88 177 SER A O 1
#

Radius of gyration: 19.53 Å; chains: 1; bounding box: 48×50×47 Å

Foldseek 3Di:
DPPDPPPPDPDDPLLLVLLVVLLVLLLVDLVVVCLPDPVSLVVSLVVLVPDPDDPVSSVVSNVNNVVLNVLVNVLVVVCCLFCVPCCVVCVSVLSVLFDADSNNHTPNLSSLVSVLPDPSDDLLRSCSSCFVNVVVVSVVVSVPPDDPLSVCCLAPVDHDDPVDHGPSPTNHPPPPD

Organism: Araneus ventricosus (NCBI:txid182803)